Protein AF-A0A0D8ZLA9-F1 (afdb_monomer_lite)

Foldseek 3Di:
DQPCPPLVQLVVLQVVLVVCVVVVVLVSNLVSLVVSLVVCVSRVVVVSNVVSVVVNVVSVD

Organism: NCBI:txid1618023

InterPro domains:
  IPR011990 Tetratricopeptide-like helical domain superfamily [G3DSA:1.25.40.10] (1-61)
  IPR011990 Tetratricopeptide-like helical domain superfamily [SSF48452] (1-39)
  IPR019734 Tetratricopeptide repeat [PS50005] (10-43)

pLDDT: mean 91.64, std 12.88, range [48.41, 98.56]

Structure (mmCIF, N/CA/C/O backbone):
data_AF-A0A0D8ZLA9-F1
#
_entry.id   AF-A0A0D8ZLA9-F1
#
loop_
_atom_site.group_PDB
_atom_site.id
_atom_site.type_symbol
_atom_site.label_atom_id
_atom_site.label_alt_id
_atom_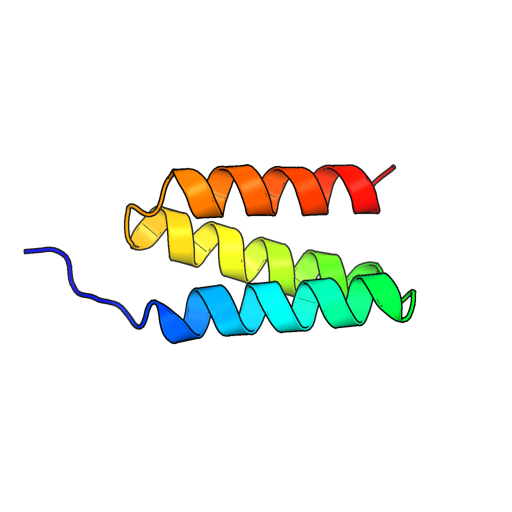site.label_comp_id
_atom_site.label_asym_id
_atom_site.label_entity_id
_atom_site.label_seq_id
_atom_site.pdbx_PDB_ins_code
_atom_site.Cartn_x
_atom_site.Cartn_y
_atom_site.Cartn_z
_atom_site.occupancy
_atom_site.B_iso_or_equiv
_atom_site.auth_seq_id
_atom_site.auth_comp_id
_atom_site.auth_asym_id
_atom_site.auth_atom_id
_atom_site.pdbx_PDB_model_num
ATOM 1 N N . GLN A 1 1 ? 9.983 -2.796 -22.889 1.00 48.41 1 GLN A N 1
ATOM 2 C CA . GLN A 1 1 ? 8.562 -2.997 -23.236 1.00 48.41 1 GLN A CA 1
ATOM 3 C C . GLN A 1 1 ? 7.854 -3.486 -21.979 1.00 48.41 1 GLN A C 1
ATOM 5 O O . GLN A 1 1 ? 7.800 -4.682 -21.733 1.00 48.41 1 GLN A O 1
ATOM 10 N N . ALA A 1 2 ? 7.447 -2.554 -21.112 1.00 50.59 2 ALA A N 1
ATOM 11 C CA . ALA A 1 2 ? 6.722 -2.882 -19.890 1.00 50.59 2 ALA A CA 1
ATOM 12 C C . ALA A 1 2 ? 5.303 -3.284 -20.295 1.00 50.59 2 ALA A C 1
ATOM 14 O O . ALA A 1 2 ? 4.570 -2.476 -20.869 1.00 50.59 2 ALA A O 1
ATOM 15 N N . LEU A 1 3 ? 4.945 -4.552 -20.083 1.00 51.34 3 LEU A N 1
ATOM 16 C CA . LEU A 1 3 ? 3.554 -4.971 -20.164 1.00 51.34 3 LEU A CA 1
ATOM 17 C C . LEU A 1 3 ? 2.793 -4.117 -19.151 1.00 51.34 3 LEU A C 1
ATOM 19 O O . LEU A 1 3 ? 2.980 -4.291 -17.949 1.00 51.34 3 LEU A O 1
ATOM 23 N N . ARG A 1 4 ? 1.970 -3.183 -19.643 1.00 57.28 4 ARG A N 1
ATOM 24 C CA . ARG A 1 4 ? 0.969 -2.454 -18.859 1.00 57.28 4 ARG A CA 1
ATOM 25 C C . ARG A 1 4 ? -0.039 -3.481 -18.354 1.00 57.28 4 ARG A C 1
ATOM 27 O O . ARG A 1 4 ? -1.113 -3.645 -18.925 1.00 57.28 4 ARG A O 1
ATOM 34 N N . LEU A 1 5 ? 0.355 -4.256 -17.351 1.00 60.19 5 LEU A N 1
ATOM 35 C CA . LEU A 1 5 ? -0.484 -5.198 -16.630 1.00 60.19 5 LEU A CA 1
ATOM 36 C C . LEU A 1 5 ? -1.464 -4.360 -15.809 1.00 60.19 5 LEU A C 1
ATOM 38 O O . LEU A 1 5 ? -1.292 -4.236 -14.608 1.00 60.19 5 LEU A O 1
ATOM 42 N N . GLN A 1 6 ? -2.419 -3.732 -16.500 1.00 67.00 6 GLN A N 1
ATOM 43 C CA . GLN A 1 6 ? -3.598 -3.051 -15.967 1.00 67.00 6 GLN A CA 1
ATOM 44 C C . GLN A 1 6 ? -3.286 -2.192 -14.727 1.00 67.00 6 GLN A C 1
ATOM 46 O O . GLN A 1 6 ? -3.533 -2.647 -13.608 1.00 67.00 6 GLN A O 1
ATOM 51 N N . PRO A 1 7 ? -2.735 -0.975 -14.899 1.00 68.88 7 PRO A N 1
ATOM 52 C CA . PRO A 1 7 ? -2.589 -0.015 -13.796 1.00 68.88 7 PRO A CA 1
ATOM 53 C C . PRO A 1 7 ? -3.889 0.155 -12.999 1.00 68.88 7 PRO A C 1
ATOM 55 O O . PRO A 1 7 ? -3.866 0.107 -11.771 1.00 68.88 7 PRO A O 1
ATOM 58 N N . ASP A 1 8 ? -5.026 0.139 -13.695 1.00 81.25 8 ASP A N 1
ATOM 59 C CA . ASP A 1 8 ? -6.376 0.169 -13.128 1.00 81.25 8 ASP A CA 1
ATOM 60 C C . ASP A 1 8 ? -6.617 -0.918 -12.069 1.00 81.25 8 ASP A C 1
ATOM 62 O O . ASP A 1 8 ? -7.369 -0.711 -11.119 1.00 81.25 8 ASP A O 1
ATOM 66 N N . LEU A 1 9 ? -5.979 -2.088 -12.197 1.00 88.81 9 LEU A N 1
ATOM 67 C CA . LEU A 1 9 ? -6.132 -3.170 -11.228 1.00 88.81 9 LEU A CA 1
ATOM 68 C C . LEU A 1 9 ? -5.404 -2.847 -9.918 1.00 88.81 9 LEU A C 1
ATOM 70 O O . LEU A 1 9 ? -5.951 -3.100 -8.847 1.00 88.81 9 LEU A O 1
ATOM 74 N N . ALA A 1 10 ? -4.197 -2.279 -9.993 1.00 94.06 10 ALA A N 1
ATOM 75 C CA . ALA A 1 10 ? -3.441 -1.868 -8.809 1.00 94.06 10 ALA A CA 1
ATOM 76 C C . ALA A 1 10 ? -4.183 -0.761 -8.050 1.00 94.06 10 ALA A C 1
ATOM 78 O O . ALA A 1 10 ? -4.395 -0.872 -6.841 1.00 94.06 10 ALA A O 1
ATOM 79 N N . GLU A 1 11 ? -4.660 0.248 -8.778 1.00 94.81 11 GLU A N 1
ATOM 80 C CA . GLU A 1 11 ? -5.458 1.342 -8.223 1.00 94.81 11 GLU A CA 1
ATOM 81 C C . GLU A 1 11 ? -6.790 0.853 -7.642 1.00 94.81 11 GLU A C 1
ATOM 83 O O . GLU A 1 11 ? -7.177 1.286 -6.558 1.00 94.81 11 GLU A O 1
ATOM 88 N N . ALA A 1 12 ? -7.475 -0.094 -8.292 1.00 96.31 12 ALA A N 1
ATOM 89 C CA . ALA A 1 12 ? -8.724 -0.657 -7.779 1.00 96.31 12 ALA A CA 1
ATOM 90 C C . ALA A 1 12 ? -8.534 -1.367 -6.431 1.00 96.31 12 ALA A C 1
ATOM 92 O O . ALA A 1 12 ? -9.337 -1.168 -5.515 1.00 96.31 12 ALA A O 1
ATOM 93 N N . TYR A 1 13 ? -7.469 -2.164 -6.284 1.00 97.81 13 TYR A N 1
ATOM 94 C CA . TYR A 1 13 ? -7.119 -2.759 -4.992 1.00 97.81 13 TYR A CA 1
ATOM 95 C C . TYR A 1 13 ? -6.762 -1.681 -3.962 1.00 97.81 13 TYR A C 1
ATOM 97 O O . TYR A 1 13 ? -7.247 -1.745 -2.836 1.00 97.81 13 TYR A O 1
ATOM 105 N N . GLY A 1 14 ? -5.993 -0.658 -4.344 1.00 97.75 14 GLY A N 1
ATOM 106 C CA . GLY A 1 14 ? -5.638 0.449 -3.453 1.00 97.75 14 GLY A CA 1
ATOM 107 C C . GLY A 1 14 ? -6.872 1.173 -2.914 1.00 97.75 14 GLY A C 1
ATOM 108 O O . GLY A 1 14 ? -7.068 1.260 -1.703 1.00 97.75 14 GLY A O 1
ATOM 109 N N . ASN A 1 15 ? -7.758 1.600 -3.812 1.00 97.56 15 ASN A N 1
ATOM 110 C CA . ASN A 1 15 ? -8.991 2.308 -3.475 1.00 97.56 15 ASN A CA 1
ATOM 111 C C . ASN A 1 15 ? -9.921 1.458 -2.602 1.00 97.56 15 ASN A C 1
ATOM 113 O O . ASN A 1 15 ? -10.457 1.946 -1.608 1.00 97.56 15 ASN A O 1
ATOM 117 N N . ARG A 1 16 ? -10.092 0.170 -2.927 1.00 98.00 16 ARG A N 1
ATOM 118 C CA . ARG A 1 16 ? -10.922 -0.727 -2.113 1.00 98.00 16 ARG A CA 1
ATOM 119 C C . ARG A 1 16 ? -10.313 -0.967 -0.730 1.00 98.00 16 ARG A C 1
ATOM 121 O O . ARG A 1 16 ? -11.043 -0.966 0.258 1.00 98.00 16 ARG A O 1
ATOM 128 N N . GLY A 1 17 ? -8.989 -1.088 -0.646 1.00 98.31 17 GLY A N 1
ATOM 129 C CA . GLY A 1 17 ? -8.268 -1.185 0.619 1.00 98.31 17 GLY A CA 1
ATOM 130 C C . GLY A 1 17 ? -8.453 0.050 1.504 1.00 98.31 17 GLY A C 1
ATOM 131 O O . GLY A 1 17 ? -8.712 -0.090 2.698 1.00 98.31 17 GLY A O 1
ATOM 132 N N . LEU A 1 18 ? -8.409 1.251 0.920 1.00 98.19 18 LEU A N 1
ATOM 133 C CA . LEU A 1 18 ? -8.687 2.502 1.635 1.00 98.19 18 LEU A CA 1
ATOM 134 C C . LEU A 1 18 ? -10.134 2.565 2.146 1.00 98.19 18 LEU A C 1
ATOM 136 O O . LEU A 1 18 ? -10.343 2.853 3.321 1.00 98.19 18 LEU A O 1
ATOM 140 N N . LEU A 1 19 ? -11.122 2.190 1.328 1.00 98.38 19 LEU A N 1
ATOM 141 C CA . LEU A 1 19 ? -12.526 2.111 1.765 1.00 98.38 19 LEU A CA 1
ATOM 142 C C . LEU A 1 19 ? -12.725 1.107 2.913 1.00 98.38 19 LEU A C 1
ATOM 144 O O . LEU A 1 19 ? -13.499 1.347 3.844 1.00 98.38 19 LEU A O 1
ATOM 148 N N . TYR A 1 20 ? -12.013 -0.022 2.890 1.00 98.50 20 TYR A N 1
ATOM 149 C CA . TYR A 1 20 ? -12.022 -0.954 4.016 1.00 98.50 20 TYR A CA 1
ATOM 150 C C . TYR A 1 20 ? -11.379 -0.359 5.271 1.00 98.50 20 TYR A C 1
ATOM 152 O O . TYR A 1 20 ? -11.873 -0.603 6.372 1.00 98.50 20 TYR A O 1
ATOM 160 N N . ALA A 1 21 ? -10.321 0.442 5.129 1.00 97.50 21 ALA A N 1
ATOM 161 C CA . ALA A 1 21 ? -9.696 1.121 6.259 1.00 97.50 21 ALA A CA 1
ATOM 162 C C . ALA A 1 21 ? -10.653 2.148 6.884 1.00 97.50 21 ALA A C 1
ATOM 164 O O . ALA A 1 21 ? -10.818 2.162 8.104 1.00 97.50 21 ALA A O 1
ATOM 165 N N . GLU A 1 22 ? -11.342 2.937 6.055 1.00 96.75 22 GLU A N 1
ATOM 166 C CA . GLU A 1 22 ? -12.339 3.929 6.484 1.00 96.75 22 GLU A CA 1
ATOM 167 C C . GLU A 1 22 ? -13.543 3.291 7.187 1.00 96.75 22 GLU A C 1
ATOM 169 O O . GLU A 1 22 ? -14.060 3.830 8.164 1.00 96.75 22 GLU A O 1
ATOM 174 N N . THR A 1 23 ? -13.968 2.110 6.736 1.00 96.31 23 THR A N 1
ATOM 175 C CA . THR A 1 23 ? -15.061 1.345 7.363 1.00 96.31 23 THR A CA 1
ATOM 176 C C . THR A 1 23 ? -14.610 0.526 8.580 1.00 96.31 23 THR A C 1
ATOM 178 O O . THR A 1 23 ? -15.415 -0.185 9.182 1.00 96.31 23 THR A O 1
ATOM 181 N N . GLY A 1 24 ? -13.333 0.619 8.974 1.00 95.81 24 GLY A N 1
ATOM 182 C CA . GLY A 1 24 ? -12.761 -0.065 10.137 1.00 95.81 24 GLY A CA 1
ATOM 183 C C . GLY A 1 24 ? -12.419 -1.541 9.907 1.00 95.81 24 GLY A C 1
ATOM 184 O O . GLY A 1 24 ? -11.932 -2.212 10.822 1.00 95.81 24 GLY A O 1
ATOM 185 N N . ASN A 1 25 ? -12.605 -2.061 8.692 1.00 97.81 25 ASN A N 1
ATOM 186 C CA . ASN A 1 25 ? -12.214 -3.418 8.325 1.00 97.81 25 ASN A CA 1
ATOM 187 C C . ASN A 1 25 ? -10.711 -3.489 8.007 1.00 97.81 25 ASN A C 1
ATOM 189 O O . ASN A 1 25 ? -10.292 -3.699 6.866 1.00 97.81 25 ASN A O 1
ATOM 193 N N . LYS A 1 26 ? -9.885 -3.327 9.048 1.00 97.44 26 LYS A N 1
ATOM 194 C CA . LYS A 1 26 ? -8.418 -3.300 8.938 1.00 97.44 26 LYS A CA 1
ATOM 195 C C . LYS A 1 26 ? -7.846 -4.530 8.220 1.00 97.44 26 LYS A C 1
ATOM 197 O O . LYS A 1 26 ? -6.912 -4.396 7.436 1.00 97.44 26 LYS A O 1
ATOM 202 N N . GLN A 1 27 ? -8.406 -5.720 8.447 1.00 97.94 27 GLN A N 1
ATOM 203 C CA . GLN A 1 27 ? -7.894 -6.953 7.839 1.00 97.94 27 GLN A CA 1
ATOM 204 C C . GLN A 1 27 ? -8.100 -6.970 6.318 1.00 97.94 27 GLN A C 1
ATOM 206 O O . GLN A 1 27 ? -7.168 -7.286 5.575 1.00 97.94 27 GLN A O 1
ATOM 211 N N . ALA A 1 28 ? -9.301 -6.611 5.850 1.00 98.06 28 ALA A N 1
ATOM 212 C CA . ALA A 1 28 ? -9.577 -6.517 4.418 1.00 98.06 28 ALA A CA 1
ATOM 213 C C . ALA A 1 28 ? -8.773 -5.382 3.765 1.00 98.06 28 ALA A C 1
ATOM 215 O O . ALA A 1 28 ? -8.239 -5.564 2.672 1.00 98.06 28 ALA A O 1
ATOM 216 N N . ALA A 1 29 ? -8.606 -4.260 4.474 1.00 98.50 29 ALA A N 1
ATOM 217 C CA . ALA A 1 29 ? -7.791 -3.137 4.026 1.00 98.50 29 ALA A CA 1
ATOM 218 C C . ALA A 1 29 ? -6.339 -3.545 3.758 1.00 98.50 29 ALA A C 1
ATOM 220 O O . ALA A 1 29 ? -5.821 -3.320 2.666 1.00 98.50 29 ALA A O 1
ATOM 221 N N . LEU A 1 30 ? -5.699 -4.206 4.727 1.00 98.56 30 LEU A N 1
ATOM 222 C CA . LEU A 1 30 ? -4.321 -4.678 4.586 1.00 98.56 30 LEU A CA 1
ATOM 223 C C . LEU A 1 30 ? -4.178 -5.670 3.431 1.00 98.56 30 LEU A C 1
ATOM 225 O O . LEU A 1 30 ? -3.227 -5.567 2.660 1.00 98.56 30 LEU A O 1
ATOM 229 N N . SER A 1 31 ? -5.125 -6.600 3.282 1.00 98.31 31 SER A N 1
ATOM 230 C CA . SER A 1 31 ? -5.103 -7.576 2.187 1.00 98.31 31 SER A CA 1
ATOM 231 C C . SER A 1 31 ? -5.095 -6.896 0.815 1.00 98.31 31 SER A C 1
ATOM 233 O O . SER A 1 31 ? -4.270 -7.227 -0.037 1.00 98.31 31 SER A O 1
ATOM 235 N N . ASP A 1 32 ? -5.992 -5.935 0.603 1.00 98.56 32 ASP A N 1
ATOM 236 C CA . ASP A 1 32 ? -6.107 -5.227 -0.671 1.00 98.56 32 ASP A CA 1
ATOM 237 C C . ASP A 1 32 ? -4.928 -4.275 -0.920 1.00 98.56 32 ASP A C 1
ATOM 239 O O . ASP A 1 32 ? -4.374 -4.254 -2.020 1.00 98.56 32 ASP A O 1
ATOM 243 N N . LEU A 1 33 ? -4.466 -3.550 0.102 1.00 98.44 33 LEU A N 1
ATOM 244 C CA . LEU A 1 33 ? -3.301 -2.671 -0.025 1.00 98.44 33 LEU A CA 1
ATOM 245 C C . LEU A 1 33 ? -2.018 -3.463 -0.317 1.00 98.44 33 LEU A C 1
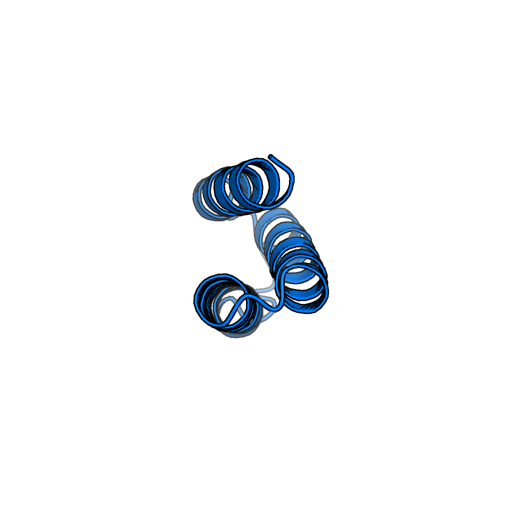ATOM 247 O O . LEU A 1 33 ? -1.204 -3.038 -1.137 1.00 98.44 33 LEU A O 1
ATOM 251 N N . HIS A 1 34 ? -1.835 -4.649 0.272 1.00 98.38 34 HIS A N 1
ATOM 252 C CA . HIS A 1 34 ? -0.706 -5.515 -0.081 1.00 98.38 34 HIS A CA 1
ATOM 253 C C . HIS A 1 34 ? -0.765 -5.967 -1.545 1.00 98.38 34 HIS A C 1
ATOM 255 O O . HIS A 1 34 ? 0.267 -5.985 -2.223 1.00 98.38 34 HIS A O 1
ATOM 261 N N . GLN A 1 35 ? -1.958 -6.288 -2.051 1.00 97.62 35 GLN A N 1
ATOM 262 C CA . GLN A 1 35 ? -2.144 -6.655 -3.453 1.00 97.62 35 GLN A CA 1
ATOM 263 C C . GLN A 1 35 ? -1.833 -5.479 -4.393 1.00 97.62 35 GLN A C 1
ATOM 265 O O . GLN A 1 35 ? -1.139 -5.668 -5.395 1.00 97.62 35 GLN A O 1
ATOM 270 N N . ALA A 1 36 ? -2.281 -4.268 -4.049 1.00 97.75 36 ALA A N 1
ATOM 271 C CA . ALA A 1 36 ? -1.974 -3.044 -4.789 1.00 97.75 36 ALA A CA 1
ATOM 272 C C . ALA A 1 36 ? -0.462 -2.776 -4.837 1.00 97.75 36 ALA A C 1
ATOM 274 O O . ALA A 1 36 ? 0.101 -2.599 -5.917 1.00 97.75 36 ALA A O 1
ATOM 275 N N . ALA A 1 37 ? 0.223 -2.862 -3.691 1.00 97.56 37 ALA A N 1
ATOM 276 C CA . ALA A 1 37 ? 1.668 -2.663 -3.601 1.00 97.56 37 ALA A CA 1
ATOM 277 C C . ALA A 1 37 ? 2.444 -3.644 -4.503 1.00 97.56 37 ALA A C 1
ATOM 279 O O . ALA A 1 37 ? 3.346 -3.243 -5.242 1.00 97.56 37 ALA A O 1
ATOM 280 N N . GLN A 1 38 ? 2.070 -4.927 -4.507 1.00 96.38 38 GLN A N 1
ATOM 281 C CA . GLN A 1 38 ? 2.701 -5.922 -5.381 1.00 96.38 38 GLN A CA 1
ATOM 282 C C . GLN A 1 38 ? 2.508 -5.615 -6.872 1.00 96.38 38 GLN A C 1
ATOM 284 O O . GLN A 1 38 ? 3.406 -5.882 -7.674 1.00 96.38 38 GLN A O 1
ATOM 289 N N . LEU A 1 39 ? 1.342 -5.091 -7.257 1.00 94.56 39 LEU A N 1
ATOM 290 C CA . LEU A 1 39 ? 1.050 -4.737 -8.645 1.00 94.56 39 LEU A CA 1
ATOM 291 C C . LEU A 1 39 ? 1.805 -3.474 -9.072 1.00 94.56 39 LEU A C 1
ATOM 293 O O . LEU A 1 39 ? 2.454 -3.506 -10.116 1.00 94.56 39 LEU A O 1
ATOM 297 N N . PHE A 1 40 ? 1.824 -2.426 -8.242 1.00 94.88 40 PHE A N 1
ATOM 298 C CA . PHE A 1 40 ? 2.607 -1.214 -8.506 1.00 94.88 40 PHE A CA 1
ATOM 299 C C . PHE A 1 40 ? 4.100 -1.520 -8.672 1.00 94.88 40 PHE A C 1
ATOM 301 O O . PHE A 1 40 ? 4.715 -1.090 -9.649 1.00 94.88 40 PHE A O 1
ATOM 308 N N . ALA A 1 41 ? 4.669 -2.368 -7.808 1.00 94.19 41 ALA A N 1
ATOM 309 C CA . ALA A 1 41 ? 6.060 -2.802 -7.936 1.00 94.19 41 ALA A CA 1
ATOM 310 C C . ALA A 1 41 ? 6.334 -3.530 -9.268 1.00 94.19 41 ALA A C 1
ATOM 312 O O . ALA A 1 41 ? 7.362 -3.298 -9.903 1.00 94.19 41 ALA A O 1
ATOM 313 N N . LYS A 1 42 ? 5.407 -4.384 -9.730 1.00 91.88 42 LYS A N 1
ATOM 314 C CA . LYS A 1 42 ? 5.525 -5.082 -11.026 1.00 91.88 42 LYS A CA 1
ATOM 315 C C . LYS A 1 42 ? 5.391 -4.147 -12.228 1.00 91.88 42 LYS A C 1
ATOM 317 O O . LYS A 1 42 ? 5.974 -4.427 -13.273 1.00 91.88 42 LYS A O 1
ATOM 322 N N . GLN A 1 43 ? 4.610 -3.079 -12.095 1.00 90.06 43 GLN A N 1
ATOM 323 C CA . GLN A 1 43 ? 4.401 -2.079 -13.143 1.00 90.06 43 GLN A CA 1
ATOM 324 C C . GLN A 1 43 ? 5.537 -1.044 -13.203 1.00 90.06 43 GLN A C 1
ATOM 326 O O . GLN A 1 43 ? 5.678 -0.363 -14.215 1.00 90.06 43 GLN A O 1
ATOM 331 N N . GLY A 1 44 ? 6.383 -0.972 -12.168 1.00 91.81 44 GLY A N 1
ATOM 332 C CA . GLY A 1 44 ? 7.43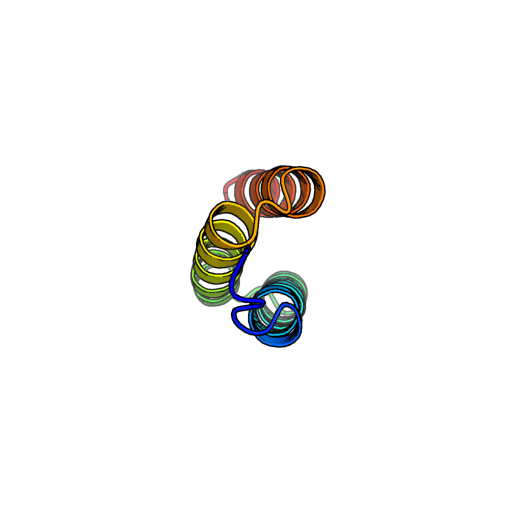6 0.039 -12.039 1.00 91.81 44 GLY A CA 1
ATOM 333 C C . GLY A 1 44 ? 6.943 1.364 -11.448 1.00 91.81 44 GLY A C 1
ATOM 334 O O . GLY A 1 44 ? 7.682 2.345 -11.464 1.00 91.81 44 GLY A O 1
ATOM 335 N N . GLU A 1 45 ? 5.724 1.384 -10.902 1.00 92.25 45 GLU A N 1
ATOM 336 C CA . GLU A 1 45 ? 5.083 2.548 -10.280 1.00 92.25 45 GLU A CA 1
ATOM 337 C C . GLU A 1 45 ? 5.598 2.725 -8.843 1.00 92.25 45 GLU A C 1
ATOM 339 O O . GLU A 1 45 ? 4.921 2.437 -7.851 1.00 92.25 45 GLU A O 1
ATOM 344 N N . GLN A 1 46 ? 6.861 3.144 -8.724 1.00 93.94 46 GLN A N 1
ATOM 345 C CA . GLN A 1 46 ? 7.564 3.219 -7.440 1.00 93.94 46 GLN A CA 1
ATOM 346 C C . GLN A 1 46 ? 6.903 4.200 -6.461 1.00 93.94 46 GLN A C 1
ATOM 348 O O . GLN A 1 46 ? 6.887 3.936 -5.260 1.00 93.94 46 GLN A O 1
ATOM 353 N N . GLU A 1 47 ? 6.356 5.315 -6.949 1.00 96.50 47 GLU A N 1
ATOM 354 C CA . GLU A 1 47 ? 5.675 6.305 -6.107 1.00 96.50 47 GLU A CA 1
ATOM 355 C C . GLU A 1 47 ? 4.424 5.706 -5.454 1.00 96.50 47 GLU A C 1
ATOM 357 O O . GLU A 1 47 ? 4.320 5.678 -4.225 1.00 96.50 47 GLU A O 1
ATOM 362 N N . SER A 1 48 ? 3.532 5.123 -6.259 1.00 96.25 48 SER A N 1
ATOM 363 C CA . SER A 1 48 ? 2.307 4.474 -5.783 1.00 96.25 48 SER A CA 1
ATOM 364 C C . SER A 1 48 ? 2.599 3.298 -4.853 1.00 96.25 48 SER A C 1
ATOM 366 O O . SER A 1 48 ? 1.899 3.099 -3.856 1.00 96.25 48 SER A O 1
ATOM 368 N N . TYR A 1 49 ? 3.673 2.545 -5.113 1.00 97.31 49 TYR A N 1
ATOM 369 C CA . TYR A 1 49 ? 4.148 1.509 -4.199 1.00 97.31 49 TYR A CA 1
ATOM 370 C C . TYR A 1 49 ? 4.492 2.079 -2.813 1.00 97.31 49 TYR A C 1
ATOM 372 O O . TYR A 1 49 ? 3.986 1.578 -1.807 1.00 9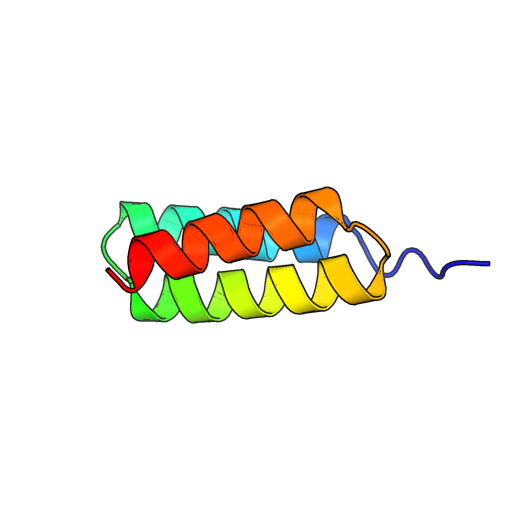7.31 49 TYR A O 1
ATOM 380 N N . GLN A 1 50 ? 5.299 3.144 -2.744 1.00 98.06 50 GLN A N 1
ATOM 381 C CA . GLN A 1 50 ? 5.691 3.765 -1.470 1.00 98.06 50 GLN A CA 1
ATOM 382 C C . GLN A 1 50 ? 4.492 4.374 -0.733 1.00 98.06 50 GLN A C 1
ATOM 384 O O . GLN A 1 50 ? 4.356 4.183 0.476 1.00 98.06 50 GLN A O 1
ATOM 389 N N . GLN A 1 51 ? 3.588 5.042 -1.454 1.00 97.88 51 GLN A N 1
ATOM 390 C CA . GLN A 1 51 ? 2.342 5.562 -0.882 1.00 97.88 51 GLN A CA 1
ATOM 391 C C . GLN A 1 51 ? 1.502 4.438 -0.261 1.00 97.88 51 GLN A C 1
ATOM 393 O O . GLN A 1 51 ? 1.051 4.551 0.880 1.00 97.88 51 GLN A O 1
ATOM 398 N N . THR A 1 52 ? 1.361 3.316 -0.973 1.00 98.06 52 THR A N 1
ATOM 399 C CA . THR A 1 52 ? 0.613 2.147 -0.491 1.00 98.06 52 THR A CA 1
ATOM 400 C C . THR A 1 52 ? 1.227 1.559 0.783 1.00 98.06 52 THR A C 1
ATOM 402 O O . THR A 1 52 ? 0.498 1.209 1.713 1.00 98.06 52 THR A O 1
ATOM 405 N N . LEU A 1 53 ? 2.561 1.496 0.877 1.00 98.12 53 LEU A N 1
ATOM 406 C CA . LEU A 1 53 ? 3.243 1.063 2.104 1.00 98.12 53 LEU A CA 1
ATOM 407 C C . LEU A 1 53 ? 2.978 2.002 3.286 1.00 98.12 53 LEU A C 1
ATOM 409 O O . LEU A 1 53 ? 2.811 1.522 4.406 1.00 98.12 53 LEU A O 1
ATOM 413 N N . GLY A 1 54 ? 2.891 3.312 3.041 1.00 98.25 54 GLY A N 1
ATOM 414 C CA . GLY A 1 54 ? 2.524 4.291 4.065 1.00 98.25 54 GLY A CA 1
ATOM 415 C C . GLY A 1 54 ? 1.148 4.006 4.671 1.00 98.25 54 GLY A C 1
ATOM 416 O O . GLY A 1 54 ? 1.005 3.964 5.893 1.00 98.25 54 GLY A O 1
ATOM 417 N N . PHE A 1 55 ? 0.150 3.707 3.833 1.00 97.81 55 PHE A N 1
ATOM 418 C CA . PHE A 1 55 ? -1.184 3.328 4.312 1.00 97.81 55 PHE A CA 1
ATOM 419 C C . PHE A 1 55 ? -1.172 2.018 5.107 1.00 97.81 55 PHE A C 1
ATOM 421 O O . PHE A 1 55 ? -1.797 1.933 6.165 1.00 97.81 55 PHE A O 1
ATOM 428 N N . ILE A 1 56 ? -0.424 1.010 4.648 1.00 98.31 56 ILE A N 1
ATOM 429 C CA . ILE A 1 56 ? -0.264 -0.263 5.371 1.00 98.31 56 ILE A CA 1
ATOM 430 C C . ILE A 1 56 ? 0.315 -0.017 6.771 1.00 98.31 56 ILE A C 1
ATOM 432 O O . ILE A 1 56 ? -0.234 -0.510 7.758 1.00 98.31 56 ILE A O 1
ATOM 436 N N . GLN A 1 57 ? 1.378 0.786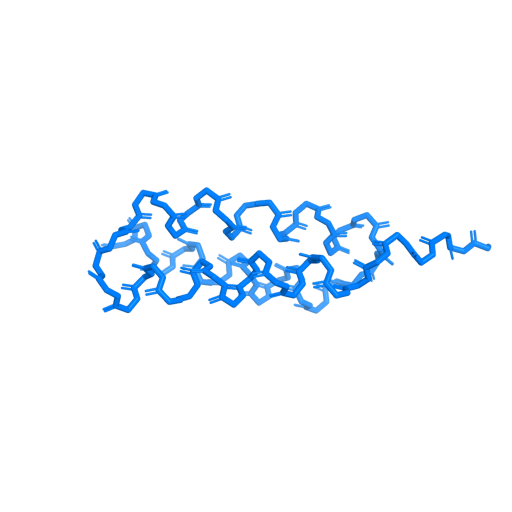 6.872 1.00 97.62 57 GLN A N 1
ATOM 437 C CA . GLN A 1 57 ? 2.004 1.135 8.150 1.00 97.62 57 GLN A CA 1
ATOM 438 C C . GLN A 1 57 ? 1.065 1.920 9.071 1.00 97.62 57 GLN A C 1
ATOM 440 O O . GLN A 1 57 ? 1.106 1.730 10.285 1.00 97.62 57 GLN A O 1
ATOM 445 N N . GLN A 1 58 ? 0.218 2.794 8.524 1.00 96.44 58 GLN A N 1
ATOM 446 C CA . GLN A 1 58 ? -0.764 3.540 9.311 1.00 96.44 58 GLN A CA 1
ATOM 447 C C . GLN A 1 58 ? -1.859 2.630 9.884 1.00 96.44 58 GLN A C 1
ATOM 449 O O . GLN A 1 58 ? -2.308 2.849 11.003 1.00 96.44 58 GLN A O 1
ATOM 454 N N . ILE A 1 59 ? -2.291 1.606 9.144 1.00 96.50 59 ILE A N 1
ATOM 455 C CA . ILE A 1 59 ? -3.350 0.686 9.595 1.00 96.50 59 ILE A CA 1
ATOM 456 C C . ILE A 1 59 ? -2.843 -0.290 10.667 1.00 96.50 59 ILE A C 1
ATOM 458 O O . ILE A 1 59 ? -3.619 -0.693 11.543 1.00 96.50 59 ILE A O 1
ATOM 462 N N . GLN A 1 60 ? -1.567 -0.682 10.576 1.00 91.00 60 GLN A N 1
ATOM 463 C CA . GLN A 1 60 ? -0.902 -1.597 11.512 1.00 91.00 60 GLN A CA 1
ATOM 464 C C . GLN A 1 60 ? -0.566 -0.960 12.867 1.00 91.00 60 GLN A C 1
ATOM 466 O O . GLN A 1 60 ? -0.369 -1.700 13.832 1.00 91.00 60 GLN A O 1
ATOM 471 N N . GLN A 1 61 ? -0.494 0.372 12.930 1.00 87.38 61 GLN A N 1
ATOM 472 C CA . GLN A 1 61 ? -0.383 1.135 14.177 1.00 87.38 61 GLN A CA 1
ATOM 473 C C . GLN A 1 61 ? -1.736 1.216 14.906 1.00 87.38 61 GLN A C 1
ATOM 475 O O . GLN A 1 61 ? -1.694 1.257 16.153 1.00 87.38 61 GLN A O 1
#

Sequence (61 aa):
QALRLQPDLAEAYGNRGLLYAETGNKQAALSDLHQAAQLFAKQGEQESYQQTLGFIQQIQQ

Radius of gyration: 11.22 Å; chains: 1; bounding box: 24×14×37 Å

Secondary stru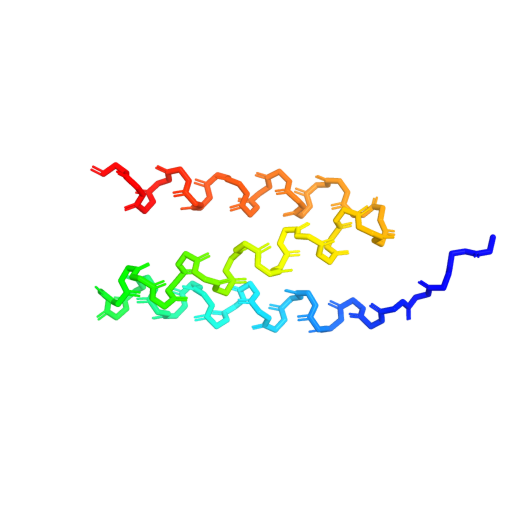cture (DSSP, 8-state):
------HHHHHHHHHHHHHHHHTT-HHHHHHHHHHHHHHHHHHT-HHHHHHHHHHHHHHH-